Protein AF-A0A1E5JUR4-F1 (afdb_monomer_lite)

Radius of gyration: 18.86 Å; chains: 1; bounding box: 33×33×44 Å

Sequence (72 aa):
MLVELKQSAFKALASLGKTLGAWKDEVARMWRFSKSNGITEGFHRKMKLIQRRAYGFRNFENYRVRVKVLCG

pLDDT: mean 93.18, std 3.95, range [75.62, 97.31]

Organism: NCBI:txid45071

Structure (mmCIF, N/CA/C/O backbone):
data_AF-A0A1E5JUR4-F1
#
_entry.id   AF-A0A1E5JUR4-F1
#
loop_
_atom_site.group_PDB
_atom_site.id
_atom_site.type_symbol
_atom_site.label_atom_id
_atom_site.label_alt_id
_atom_site.label_comp_id
_atom_site.label_asym_id
_atom_site.label_entity_id
_atom_site.label_seq_id
_atom_site.pdbx_PDB_ins_code
_atom_site.Cartn_x
_atom_site.Cartn_y
_atom_site.Cartn_z
_atom_site.occupancy
_atom_site.B_iso_or_equiv
_atom_site.auth_seq_id
_atom_site.auth_comp_id
_atom_site.auth_asym_id
_atom_site.auth_atom_id
_atom_site.pdbx_PDB_model_num
ATOM 1 N N . MET A 1 1 ? -12.633 -5.732 22.218 1.00 82.81 1 MET A N 1
ATOM 2 C CA . MET A 1 1 ? -11.626 -5.346 21.196 1.00 82.81 1 MET A CA 1
ATOM 3 C C . MET A 1 1 ? -12.168 -4.568 19.982 1.00 82.81 1 MET A C 1
ATOM 5 O O . MET A 1 1 ? -11.917 -3.375 19.908 1.00 82.81 1 MET A O 1
ATOM 9 N N . LEU A 1 2 ? -12.890 -5.151 19.002 1.00 89.56 2 LEU A N 1
ATOM 10 C CA . LEU A 1 2 ? -13.333 -4.375 17.811 1.00 89.56 2 LEU A CA 1
ATOM 11 C C . LEU A 1 2 ? -14.328 -3.253 18.144 1.00 89.56 2 LEU A C 1
ATOM 13 O O . LEU A 1 2 ? -14.284 -2.184 17.537 1.00 89.56 2 LEU A O 1
ATOM 17 N N . VAL A 1 3 ? -15.225 -3.502 19.100 1.00 91.44 3 VAL A N 1
ATOM 18 C CA . VAL A 1 3 ? -16.186 -2.506 19.594 1.00 91.44 3 VAL A CA 1
ATOM 19 C C . VAL A 1 3 ? -15.452 -1.358 20.293 1.00 91.44 3 VAL A C 1
ATOM 21 O O . VAL A 1 3 ? -15.686 -0.203 19.955 1.00 91.44 3 VAL A O 1
ATOM 24 N N . GLU A 1 4 ? -14.488 -1.676 21.160 1.00 94.25 4 GLU A N 1
ATOM 25 C CA . GLU A 1 4 ? -13.634 -0.687 21.838 1.00 94.25 4 GLU A CA 1
ATOM 26 C C . GLU A 1 4 ? -12.832 0.163 20.845 1.00 94.25 4 GLU A C 1
ATOM 28 O O . GLU A 1 4 ? -12.765 1.379 20.992 1.00 94.25 4 GLU A O 1
ATOM 33 N N . LEU A 1 5 ? -12.272 -0.448 19.791 1.00 93.12 5 LEU A N 1
ATOM 34 C CA . LEU A 1 5 ? -11.565 0.290 18.742 1.00 93.12 5 LEU A CA 1
ATOM 35 C C . LEU A 1 5 ? -12.495 1.286 18.047 1.00 93.12 5 LEU A C 1
ATOM 37 O O . LEU A 1 5 ? -12.140 2.450 17.907 1.00 93.12 5 LEU A O 1
ATOM 41 N N . LYS A 1 6 ? -13.703 0.856 17.660 1.00 92.31 6 LYS A N 1
ATOM 42 C CA . LYS A 1 6 ? -14.695 1.713 16.987 1.00 92.31 6 LYS A CA 1
ATOM 43 C C . LYS A 1 6 ? -15.201 2.857 17.868 1.00 92.31 6 LYS A C 1
ATOM 45 O O . LYS A 1 6 ? -15.536 3.908 17.331 1.00 92.31 6 LYS A O 1
ATOM 50 N N . GLN A 1 7 ? -15.268 2.641 19.179 1.00 93.94 7 GLN A N 1
ATOM 51 C CA . GLN A 1 7 ? -15.716 3.624 20.170 1.00 93.94 7 GLN A CA 1
ATOM 52 C C . GLN A 1 7 ? -14.572 4.486 20.722 1.00 93.94 7 GLN A C 1
ATOM 54 O O . GLN A 1 7 ? -14.808 5.358 21.555 1.00 93.94 7 GLN A O 1
ATOM 59 N N . SER A 1 8 ? -13.336 4.268 20.267 1.00 94.94 8 SER A N 1
ATOM 60 C CA . SER A 1 8 ? -12.185 5.031 20.731 1.00 94.94 8 SER A CA 1
ATOM 61 C C . SER A 1 8 ? -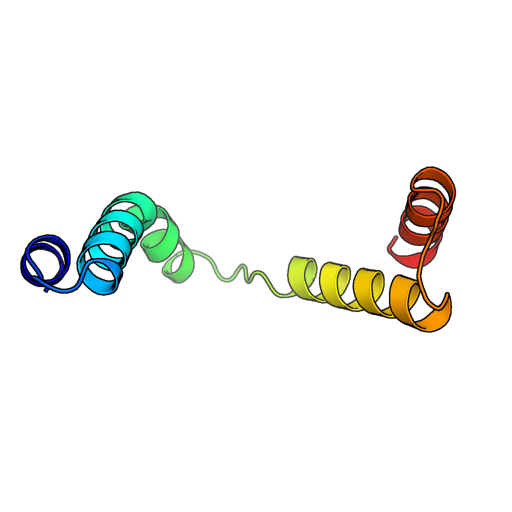12.336 6.524 20.428 1.00 94.94 8 SER A C 1
ATOM 63 O O . SER A 1 8 ? -12.682 6.915 19.312 1.00 94.94 8 SER A O 1
ATOM 65 N N . ALA A 1 9 ? -11.985 7.368 21.403 1.00 94.31 9 ALA A N 1
ATOM 66 C CA . ALA A 1 9 ? -11.904 8.818 21.224 1.00 94.31 9 ALA A CA 1
ATOM 67 C C . ALA A 1 9 ? -10.847 9.226 20.176 1.00 94.31 9 ALA A C 1
ATOM 69 O O . ALA A 1 9 ? -10.929 10.297 19.571 1.00 94.31 9 ALA A O 1
ATOM 70 N N . PHE A 1 10 ? -9.862 8.360 19.915 1.00 96.06 10 PHE A N 1
ATOM 71 C CA . PHE A 1 10 ? -8.868 8.581 18.876 1.00 96.06 10 PHE A CA 1
ATOM 72 C C . PHE A 1 10 ? -9.438 8.207 17.508 1.00 96.06 10 PHE A C 1
ATOM 74 O O . PHE A 1 10 ? -9.640 7.032 17.196 1.00 96.06 10 PHE A O 1
ATOM 81 N N . LYS A 1 11 ? -9.610 9.207 16.636 1.00 95.12 11 LYS A N 1
ATOM 82 C CA . LYS A 1 11 ? -10.136 9.018 15.270 1.00 95.12 11 LYS A CA 1
ATOM 83 C C . LYS A 1 11 ? -9.390 7.939 14.476 1.00 95.12 11 LYS A C 1
ATOM 85 O O . LYS A 1 11 ? -10.019 7.181 13.740 1.00 95.12 11 LYS A O 1
ATOM 90 N N . ALA A 1 12 ? -8.068 7.846 14.640 1.00 96.19 12 ALA A N 1
ATOM 91 C CA . ALA A 1 12 ? -7.251 6.824 13.985 1.00 96.19 12 ALA A CA 1
ATOM 92 C C . ALA A 1 12 ? -7.642 5.399 14.417 1.00 96.19 12 ALA A C 1
ATOM 94 O O . ALA A 1 12 ? -7.777 4.516 13.572 1.00 96.19 12 ALA A O 1
ATOM 95 N N . LEU A 1 13 ? -7.899 5.188 15.712 1.00 96.19 13 LEU A N 1
ATOM 96 C CA . LEU A 1 13 ? -8.308 3.890 16.254 1.00 96.19 13 LEU A CA 1
ATOM 97 C C . LEU A 1 13 ? -9.749 3.541 15.868 1.00 96.19 13 LEU A C 1
ATOM 99 O O . LEU A 1 13 ? -10.017 2.405 15.476 1.00 96.19 13 LEU A O 1
ATOM 103 N N . ALA A 1 14 ? -10.649 4.528 15.862 1.00 96.25 14 ALA A N 1
ATOM 104 C CA . ALA A 1 14 ? -12.008 4.349 15.355 1.00 96.25 14 ALA A CA 1
ATOM 105 C C . ALA A 1 14 ? -12.022 3.949 13.870 1.00 96.25 14 ALA A C 1
ATOM 107 O O . ALA A 1 14 ? -12.767 3.048 13.473 1.00 96.25 14 ALA A O 1
ATOM 108 N N . SER A 1 15 ? -11.171 4.577 13.050 1.00 96.06 15 SER A N 1
ATOM 109 C CA . SER A 1 15 ? -10.979 4.217 11.640 1.00 96.06 15 SER A CA 1
ATOM 110 C C . SER A 1 15 ? -10.439 2.793 11.490 1.00 96.06 15 SER A C 1
ATOM 112 O O . SER A 1 15 ? -11.013 1.990 10.756 1.00 96.06 15 SER A O 1
ATOM 114 N N . LEU A 1 16 ? -9.410 2.431 12.264 1.00 95.56 16 LEU A N 1
ATOM 115 C CA . LEU A 1 16 ? -8.856 1.077 12.282 1.00 95.56 16 LEU A CA 1
ATOM 116 C C . LEU A 1 16 ? -9.921 0.026 12.628 1.00 95.56 16 LEU A C 1
ATOM 118 O O . LEU A 1 16 ? -10.041 -0.977 11.928 1.00 95.56 16 LEU A O 1
ATOM 122 N N . GLY A 1 17 ? -10.732 0.263 13.663 1.00 96.38 17 GLY A N 1
ATOM 123 C CA . GLY A 1 17 ? -11.807 -0.647 14.063 1.00 96.38 17 GLY A CA 1
ATOM 124 C C . GLY A 1 17 ? -12.878 -0.832 12.982 1.00 96.38 17 GLY A C 1
ATOM 125 O O . GLY A 1 17 ? -13.414 -1.933 12.821 1.00 96.38 17 GLY A O 1
ATOM 126 N N . LYS A 1 18 ? -13.183 0.219 12.208 1.00 95.56 18 LYS A N 1
ATOM 127 C CA . LYS A 1 18 ? -14.070 0.130 11.035 1.00 95.56 18 LYS A CA 1
ATOM 128 C C . LYS A 1 18 ? -13.442 -0.719 9.933 1.00 95.56 18 LYS A C 1
ATOM 130 O O . LYS A 1 18 ? -14.102 -1.640 9.458 1.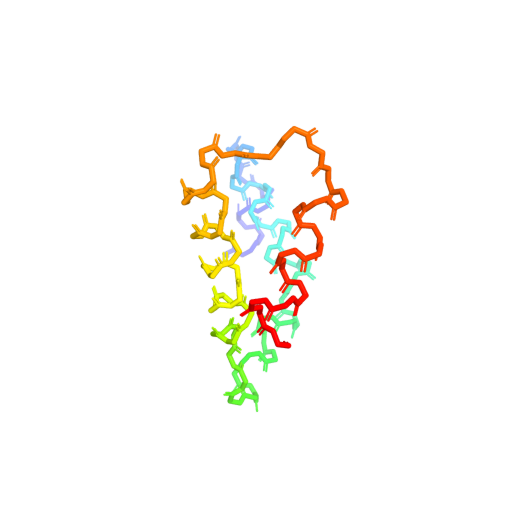00 95.56 18 LYS A O 1
ATOM 135 N N . THR A 1 19 ? -12.179 -0.471 9.593 1.00 96.25 19 THR A N 1
ATOM 136 C CA . THR A 1 19 ? -11.448 -1.229 8.569 1.00 96.25 19 THR A CA 1
ATOM 137 C C . THR A 1 19 ? -11.343 -2.707 8.935 1.00 96.25 19 THR A C 1
ATOM 139 O O . THR A 1 19 ? -11.751 -3.554 8.153 1.00 96.25 19 THR A O 1
ATOM 142 N N . LEU A 1 20 ? -10.897 -3.044 10.147 1.00 95.56 20 LEU A N 1
ATOM 143 C CA . LEU A 1 20 ? -10.808 -4.441 10.586 1.00 95.56 20 LEU A CA 1
ATOM 144 C C . LEU A 1 20 ? -12.174 -5.135 10.592 1.00 95.56 20 LEU A C 1
ATOM 146 O O . LEU A 1 20 ? -12.270 -6.303 10.239 1.00 95.56 20 LEU A O 1
ATOM 150 N N . GLY A 1 21 ? -13.238 -4.415 10.959 1.00 95.06 21 GLY A N 1
ATOM 151 C CA . GLY A 1 21 ? -14.598 -4.942 10.887 1.00 95.06 21 GLY A CA 1
ATOM 152 C C . GLY A 1 21 ? -15.068 -5.219 9.456 1.00 95.06 21 GLY A C 1
ATOM 153 O O . GLY A 1 21 ? -15.739 -6.223 9.240 1.00 95.06 21 GLY A O 1
ATOM 154 N N . ALA A 1 22 ? -14.718 -4.349 8.505 1.00 96.25 22 ALA A N 1
ATOM 155 C CA . ALA A 1 22 ? -15.077 -4.494 7.095 1.00 96.25 22 ALA A CA 1
ATOM 156 C C . ALA A 1 22 ? -14.286 -5.605 6.386 1.00 96.25 22 ALA A C 1
ATOM 158 O O . ALA A 1 22 ? -14.821 -6.225 5.479 1.00 96.25 22 ALA A O 1
ATOM 159 N N . TRP A 1 23 ? -13.048 -5.864 6.818 1.00 95.69 23 TRP A N 1
ATOM 160 C CA . TRP A 1 23 ? -12.125 -6.810 6.177 1.00 95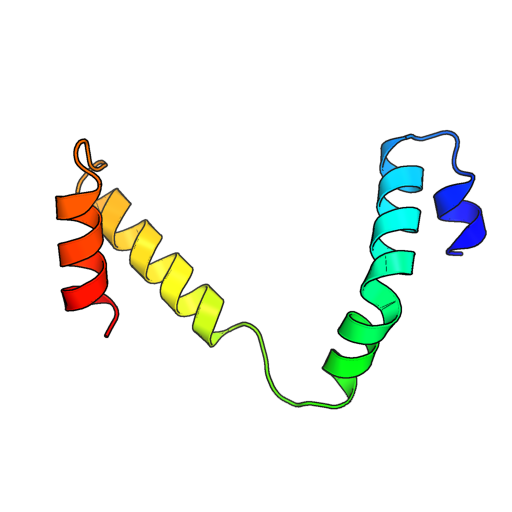.69 23 TRP A CA 1
ATOM 161 C C . TRP A 1 23 ? -11.946 -8.130 6.942 1.00 95.69 23 TRP A C 1
ATOM 163 O O . TRP A 1 23 ? -11.053 -8.922 6.638 1.00 95.69 23 TRP A O 1
ATOM 173 N N . LYS A 1 24 ? -12.748 -8.373 7.986 1.00 94.00 24 LYS A N 1
ATOM 174 C CA . LYS A 1 24 ? -12.574 -9.526 8.885 1.00 94.00 24 LYS A CA 1
ATOM 175 C C . LYS A 1 24 ? -12.614 -10.867 8.140 1.00 94.00 24 LYS A C 1
ATOM 177 O O . LYS A 1 24 ? -11.874 -11.778 8.500 1.00 94.00 24 LYS A O 1
ATOM 182 N N . ASP A 1 25 ? -13.447 -10.979 7.106 1.00 93.00 25 ASP A N 1
ATOM 183 C CA . ASP A 1 25 ? -13.681 -12.230 6.386 1.00 93.00 25 ASP A CA 1
ATOM 184 C C . ASP A 1 25 ? -12.551 -12.501 5.377 1.00 93.00 25 ASP A C 1
ATOM 186 O O . ASP A 1 25 ? -12.132 -13.640 5.176 1.00 93.00 25 ASP A O 1
ATOM 190 N N . GLU A 1 26 ? -11.993 -11.460 4.761 1.00 91.12 26 GLU A N 1
ATOM 191 C CA . GLU A 1 26 ? -10.780 -11.507 3.938 1.00 91.12 26 GLU A CA 1
ATOM 192 C C . GLU A 1 26 ? -9.564 -11.899 4.775 1.00 91.12 26 GLU A C 1
ATOM 194 O O . GLU A 1 26 ? -8.816 -12.797 4.390 1.00 91.12 26 GLU A O 1
ATOM 199 N N . VAL A 1 27 ? -9.397 -11.266 5.939 1.00 90.00 27 VAL A N 1
ATOM 200 C CA . VAL A 1 27 ? -8.314 -11.586 6.874 1.00 90.00 27 VAL A CA 1
ATOM 201 C C . VAL A 1 27 ? -8.461 -13.035 7.347 1.00 90.00 27 VAL A C 1
ATOM 203 O O . VAL A 1 27 ? -7.500 -13.795 7.276 1.00 90.00 27 VAL A O 1
ATOM 206 N N . ALA A 1 28 ? -9.679 -13.472 7.694 1.00 91.44 28 ALA A N 1
ATOM 207 C CA . ALA A 1 28 ? -9.972 -14.865 8.039 1.00 91.44 28 ALA A CA 1
ATOM 208 C C . ALA A 1 28 ? -9.583 -15.856 6.921 1.00 91.44 28 ALA A C 1
ATOM 210 O O . ALA A 1 28 ? -9.030 -16.927 7.185 1.00 91.44 28 ALA A O 1
ATOM 211 N N . ARG A 1 29 ? -9.839 -15.498 5.655 1.00 89.88 29 ARG A N 1
ATOM 212 C CA . ARG A 1 29 ? -9.479 -16.316 4.486 1.00 89.88 29 ARG A CA 1
ATOM 213 C C . ARG A 1 29 ? -7.969 -16.493 4.317 1.00 89.88 29 ARG A C 1
ATOM 215 O O . ARG A 1 29 ? -7.570 -17.532 3.797 1.00 89.88 29 ARG A O 1
ATOM 222 N N . MET A 1 30 ? -7.134 -15.568 4.795 1.00 87.81 30 MET A N 1
ATOM 223 C CA . MET A 1 30 ? -5.674 -15.728 4.733 1.00 87.81 30 MET A CA 1
ATOM 224 C C . MET A 1 30 ? -5.172 -16.947 5.517 1.00 87.81 30 MET A C 1
ATOM 226 O O . MET A 1 30 ? -4.194 -17.556 5.108 1.00 87.81 30 MET A O 1
ATOM 230 N N . TRP A 1 31 ? -5.847 -17.355 6.598 1.00 86.31 31 TRP A N 1
ATOM 231 C CA . TRP A 1 31 ? -5.483 -18.584 7.322 1.00 86.31 31 TRP A CA 1
ATOM 232 C C . TRP A 1 31 ? -5.991 -19.862 6.649 1.00 86.31 31 TRP A C 1
ATOM 234 O O . TRP A 1 31 ? -5.511 -20.948 6.958 1.00 86.31 31 TRP A O 1
ATOM 244 N N . ARG A 1 32 ? -6.954 -19.753 5.726 1.00 89.06 32 ARG A N 1
ATOM 245 C CA . ARG A 1 32 ? -7.491 -20.901 4.977 1.00 89.06 32 ARG A CA 1
ATOM 246 C C . ARG A 1 32 ? -6.659 -21.250 3.747 1.00 89.06 32 ARG A C 1
ATOM 248 O O . ARG A 1 32 ? -6.666 -22.401 3.324 1.00 89.06 32 ARG A O 1
ATOM 255 N N . PHE A 1 33 ? -5.969 -20.275 3.159 1.00 85.94 33 PHE A N 1
ATOM 256 C CA . PHE A 1 33 ? -5.203 -20.458 1.928 1.00 85.94 33 PHE A CA 1
ATOM 257 C C . PHE A 1 33 ? -3.729 -20.127 2.148 1.00 85.94 33 PHE A C 1
ATOM 259 O O . PHE A 1 33 ? -3.396 -19.086 2.692 1.00 85.94 33 PHE A O 1
ATOM 266 N N . SER A 1 34 ? -2.823 -20.941 1.608 1.00 85.00 34 SER A N 1
ATOM 267 C CA . SER A 1 34 ? -1.372 -20.681 1.630 1.00 85.00 34 SER A CA 1
ATOM 268 C C . SER A 1 34 ? -0.913 -19.611 0.624 1.00 85.00 34 SER A C 1
ATOM 270 O O . SER A 1 34 ? 0.278 -19.480 0.338 1.00 85.00 34 SER A O 1
ATOM 272 N N . LYS A 1 35 ? -1.848 -18.852 0.041 1.00 83.88 35 LYS A N 1
ATOM 273 C CA . LYS A 1 35 ? -1.543 -17.797 -0.92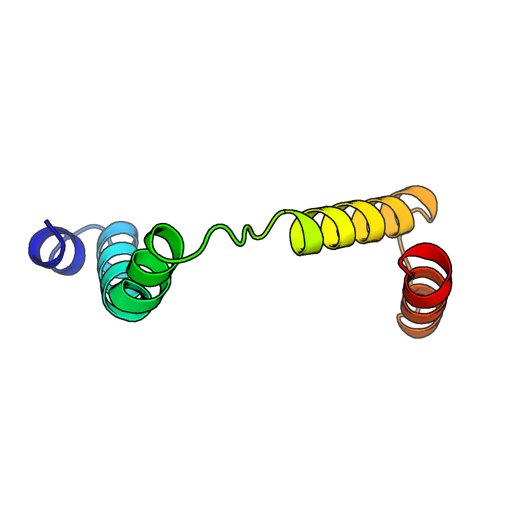8 1.00 83.88 35 LYS A CA 1
ATOM 274 C C . LYS A 1 35 ? -1.127 -16.533 -0.183 1.00 83.88 35 LYS A C 1
ATOM 276 O O . LYS A 1 35 ? -1.876 -16.018 0.640 1.00 83.88 35 LYS A O 1
ATOM 281 N N . SER A 1 36 ? 0.052 -16.016 -0.508 1.00 86.06 36 SER A N 1
ATOM 282 C CA . SER A 1 36 ? 0.560 -14.755 0.031 1.00 86.06 36 SER A CA 1
ATOM 283 C C . SER A 1 36 ? 0.542 -13.655 -1.031 1.00 86.06 36 SER A C 1
ATOM 285 O O . SER A 1 36 ? 0.555 -13.921 -2.234 1.00 86.06 36 SER A O 1
ATOM 287 N N . ASN A 1 37 ? 0.583 -12.399 -0.585 1.00 89.69 37 ASN A N 1
ATOM 288 C CA . ASN 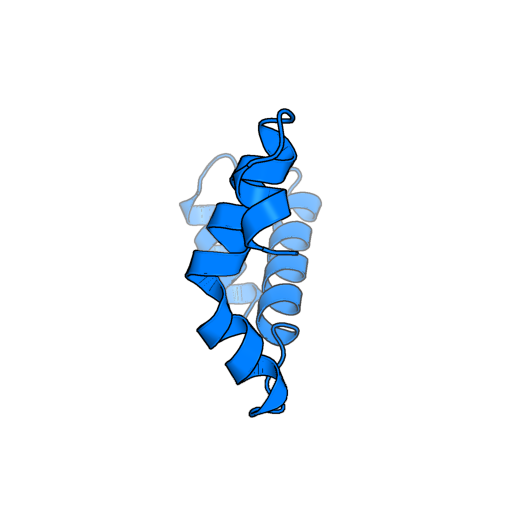A 1 37 ? 0.727 -11.233 -1.460 1.00 89.69 37 ASN A CA 1
ATOM 289 C C . ASN A 1 37 ? 2.161 -11.066 -2.019 1.00 89.69 37 ASN A C 1
ATOM 291 O O . ASN A 1 37 ? 2.468 -10.066 -2.666 1.00 89.69 37 ASN A O 1
ATOM 295 N N . GLY A 1 38 ? 3.053 -12.038 -1.785 1.00 92.12 38 GLY A N 1
ATOM 296 C CA . GLY A 1 38 ? 4.477 -11.927 -2.105 1.00 92.12 38 GLY A CA 1
ATOM 297 C C . GLY A 1 38 ? 4.766 -11.742 -3.597 1.00 92.12 38 GLY A C 1
ATOM 298 O O . GLY A 1 38 ? 5.666 -10.988 -3.956 1.00 92.12 38 GLY A O 1
ATOM 299 N N . ILE A 1 39 ? 3.975 -12.366 -4.477 1.00 92.38 39 ILE A N 1
ATOM 300 C CA . ILE A 1 39 ? 4.115 -12.192 -5.933 1.00 92.38 39 ILE A CA 1
ATOM 301 C C . ILE A 1 39 ? 3.792 -10.742 -6.324 1.00 92.38 39 ILE A C 1
ATOM 303 O O . ILE A 1 39 ? 4.598 -10.076 -6.975 1.00 92.38 39 ILE A O 1
ATOM 307 N N . THR A 1 40 ? 2.648 -10.224 -5.869 1.00 94.25 40 THR A N 1
ATOM 308 C CA . THR A 1 40 ? 2.213 -8.840 -6.109 1.00 94.25 40 THR A CA 1
ATOM 309 C C . THR A 1 40 ? 3.229 -7.832 -5.575 1.00 94.25 40 THR A C 1
ATOM 311 O O . THR A 1 40 ? 3.598 -6.882 -6.264 1.00 94.25 40 THR A O 1
ATOM 314 N N . GLU A 1 41 ? 3.738 -8.050 -4.363 1.00 95.62 41 GLU A N 1
ATOM 315 C CA . GLU A 1 41 ? 4.770 -7.204 -3.756 1.00 95.62 41 GLU A CA 1
ATOM 316 C C . GLU A 1 41 ? 6.096 -7.267 -4.517 1.00 95.62 41 GLU A C 1
ATOM 318 O O . GLU A 1 41 ? 6.754 -6.238 -4.699 1.00 95.62 41 GLU A O 1
ATOM 323 N N . GLY A 1 42 ? 6.458 -8.444 -5.032 1.00 95.62 42 GLY A N 1
ATOM 324 C CA . GLY A 1 42 ? 7.583 -8.633 -5.941 1.00 95.62 42 GLY A CA 1
ATOM 325 C C . GLY A 1 42 ? 7.451 -7.773 -7.198 1.00 95.62 42 GLY A C 1
ATOM 326 O O . GLY A 1 42 ? 8.380 -7.030 -7.542 1.00 95.62 42 GLY A O 1
ATOM 327 N N . PHE A 1 43 ? 6.277 -7.783 -7.836 1.00 96.31 43 PHE A N 1
ATOM 328 C CA . PHE A 1 43 ? 5.990 -6.915 -8.979 1.00 96.31 43 PHE A CA 1
ATOM 329 C C . PHE A 1 43 ? 6.034 -5.434 -8.606 1.00 96.31 43 PHE A C 1
ATOM 331 O O . PHE A 1 43 ? 6.711 -4.660 -9.284 1.00 96.31 43 PHE A O 1
ATOM 338 N N . HIS A 1 44 ? 5.411 -5.027 -7.498 1.00 96.00 44 HIS A N 1
ATOM 339 C CA . HIS A 1 44 ? 5.462 -3.641 -7.029 1.00 96.00 44 HIS A CA 1
ATOM 340 C C . HIS A 1 44 ? 6.898 -3.171 -6.757 1.00 96.00 44 HIS A C 1
ATOM 342 O O . HIS A 1 44 ? 7.269 -2.048 -7.112 1.00 96.00 44 HIS A O 1
ATOM 348 N N . ARG A 1 45 ? 7.748 -4.023 -6.173 1.00 97.31 45 ARG A N 1
ATOM 349 C CA . ARG A 1 45 ? 9.171 -3.726 -5.968 1.00 97.31 45 ARG A CA 1
ATOM 350 C C . ARG A 1 45 ? 9.897 -3.544 -7.299 1.00 97.31 45 ARG A C 1
ATOM 352 O O . ARG A 1 45 ? 10.674 -2.594 -7.432 1.00 97.31 45 ARG A O 1
ATOM 359 N N . LYS A 1 46 ? 9.648 -4.420 -8.277 1.00 96.88 46 LYS A N 1
ATOM 360 C CA . LYS A 1 46 ? 10.246 -4.336 -9.618 1.00 96.88 46 LYS A CA 1
ATOM 361 C C . LYS A 1 46 ? 9.814 -3.059 -10.338 1.00 96.88 46 LYS A C 1
ATOM 363 O O . LYS A 1 46 ? 10.669 -2.321 -10.816 1.00 96.88 46 LYS A O 1
ATOM 368 N N . MET A 1 47 ? 8.526 -2.723 -10.301 1.00 96.19 47 MET A N 1
ATOM 369 C CA . MET A 1 47 ? 7.981 -1.469 -10.834 1.00 96.19 47 MET A CA 1
ATOM 370 C C . MET A 1 47 ? 8.653 -0.236 -10.212 1.00 96.19 47 MET A C 1
ATOM 372 O O . MET A 1 47 ? 9.135 0.638 -10.934 1.00 96.19 47 MET A O 1
ATOM 376 N N . LYS A 1 48 ? 8.787 -0.190 -8.879 1.00 96.31 48 LYS A N 1
ATOM 377 C CA . LYS A 1 48 ? 9.512 0.891 -8.184 1.00 96.31 48 LYS A CA 1
ATOM 378 C C . LYS A 1 48 ? 10.984 0.966 -8.600 1.00 96.31 48 LYS A C 1
ATOM 380 O O . LYS A 1 48 ? 11.531 2.058 -8.724 1.00 96.31 48 LYS A O 1
ATOM 385 N N . LEU A 1 49 ? 11.645 -0.171 -8.831 1.00 97.19 49 LEU A N 1
ATOM 386 C CA . LEU A 1 49 ? 13.028 -0.192 -9.319 1.00 97.19 49 LEU A CA 1
ATOM 387 C C . LEU A 1 49 ? 13.145 0.384 -10.738 1.00 97.19 49 LEU A C 1
ATOM 389 O O . LEU A 1 49 ? 14.083 1.132 -10.997 1.00 97.19 49 LEU A O 1
ATOM 393 N N . ILE A 1 50 ? 12.191 0.087 -11.624 1.00 95.81 50 ILE A N 1
ATOM 394 C CA . ILE A 1 50 ? 12.135 0.647 -12.985 1.00 95.81 50 ILE A CA 1
ATOM 395 C C . ILE A 1 50 ? 12.018 2.174 -12.927 1.00 95.81 50 ILE A C 1
ATOM 397 O O . ILE A 1 50 ? 12.757 2.867 -13.624 1.00 95.81 50 ILE A O 1
ATOM 401 N N . GLN A 1 51 ? 11.145 2.699 -12.060 1.00 95.69 51 GLN A N 1
ATOM 402 C CA . GLN A 1 51 ? 11.008 4.145 -11.844 1.00 95.69 51 GLN A CA 1
ATOM 403 C C . GLN A 1 51 ? 12.294 4.772 -11.299 1.00 95.69 51 GLN A C 1
ATOM 405 O O . GLN A 1 51 ? 12.741 5.785 -11.830 1.00 95.69 51 GLN A O 1
ATOM 410 N N . ARG A 1 52 ? 12.929 4.151 -10.294 1.00 96.44 52 ARG A N 1
ATOM 411 C CA . ARG A 1 52 ? 14.186 4.654 -9.713 1.00 96.44 52 ARG A CA 1
ATOM 412 C C . ARG A 1 52 ? 15.336 4.676 -10.717 1.00 96.44 52 ARG A C 1
ATOM 414 O O . ARG A 1 52 ? 16.037 5.673 -10.794 1.00 96.44 52 ARG A O 1
ATOM 421 N N . ARG A 1 53 ? 15.503 3.617 -11.515 1.00 94.56 53 ARG A N 1
ATOM 422 C CA . ARG A 1 53 ? 16.541 3.550 -12.562 1.00 94.56 53 ARG A CA 1
ATOM 423 C C . ARG A 1 53 ? 16.343 4.588 -13.667 1.00 94.56 53 ARG A C 1
ATOM 425 O O . ARG A 1 53 ? 17.312 4.995 -14.289 1.00 94.56 53 ARG A O 1
ATOM 432 N N . ALA A 1 54 ? 15.100 4.985 -13.929 1.00 94.31 54 ALA A N 1
ATOM 433 C CA . ALA A 1 54 ? 14.776 6.016 -14.910 1.00 94.31 54 ALA A CA 1
ATOM 434 C C . ALA A 1 54 ? 14.842 7.445 -14.341 1.00 94.31 54 ALA A C 1
ATOM 436 O O . ALA A 1 54 ? 14.653 8.385 -15.104 1.00 94.31 54 ALA A O 1
ATOM 437 N N . TYR A 1 55 ? 15.076 7.606 -13.030 1.00 93.69 55 TYR A N 1
ATOM 438 C CA . TYR A 1 55 ? 14.916 8.875 -12.309 1.00 93.69 55 TYR A CA 1
ATOM 439 C C . TYR A 1 55 ? 13.520 9.500 -12.506 1.00 93.69 55 TYR A C 1
ATOM 441 O O . TYR A 1 55 ? 13.358 10.715 -12.588 1.00 93.69 55 TYR A O 1
ATOM 449 N N . GLY A 1 56 ? 12.495 8.641 -12.555 1.00 91.50 56 GLY A N 1
ATOM 450 C CA . GLY A 1 56 ? 11.104 9.016 -12.798 1.00 91.50 56 GLY A CA 1
ATOM 451 C C . GLY A 1 56 ? 10.685 8.939 -14.270 1.00 91.50 56 GLY A C 1
ATOM 452 O O . GLY A 1 56 ? 11.498 8.852 -15.185 1.00 91.50 56 GLY A O 1
ATOM 453 N N . PHE A 1 57 ? 9.371 8.951 -14.502 1.00 92.06 57 PHE A N 1
ATOM 454 C CA . PHE A 1 57 ? 8.784 9.005 -15.840 1.00 92.06 57 PHE A CA 1
ATOM 455 C C . PHE A 1 57 ? 7.878 10.222 -15.943 1.00 92.06 57 PHE A C 1
ATOM 457 O O . PHE A 1 57 ? 6.993 10.403 -15.114 1.00 92.06 57 PHE A O 1
ATOM 464 N N . ARG A 1 58 ? 8.074 11.029 -16.987 1.00 91.19 58 ARG A N 1
ATOM 465 C CA . ARG A 1 58 ? 7.167 12.140 -17.317 1.00 91.19 58 ARG A CA 1
ATOM 466 C C . ARG A 1 58 ? 5.934 11.670 -18.091 1.00 91.19 58 ARG A C 1
ATOM 468 O O . ARG A 1 58 ? 4.878 12.273 -17.981 1.00 91.19 58 ARG A O 1
ATOM 475 N N . ASN A 1 59 ? 6.076 10.592 -18.865 1.00 93.81 59 ASN A N 1
ATOM 476 C CA . ASN A 1 59 ? 5.012 10.014 -19.682 1.00 93.81 59 ASN A CA 1
ATOM 477 C C . ASN A 1 59 ? 4.646 8.615 -19.158 1.00 93.81 59 ASN A C 1
ATOM 479 O O . ASN A 1 59 ? 5.503 7.727 -19.088 1.00 93.81 59 ASN A O 1
ATOM 483 N N . PHE A 1 60 ? 3.371 8.429 -18.812 1.00 94.12 60 PHE A N 1
ATOM 484 C CA . PHE A 1 60 ? 2.846 7.165 -18.301 1.00 94.12 60 PHE A CA 1
ATOM 485 C C . PHE A 1 60 ? 2.919 6.026 -19.325 1.00 94.12 60 PHE A C 1
ATOM 487 O O . PHE A 1 60 ? 3.194 4.892 -18.944 1.00 94.12 60 PHE A O 1
ATOM 494 N N . GLU A 1 61 ? 2.758 6.305 -20.618 1.00 96.19 61 GLU A N 1
ATOM 495 C CA . GLU A 1 61 ? 2.846 5.283 -21.665 1.00 96.19 61 GLU A CA 1
ATOM 496 C C . GLU A 1 61 ? 4.244 4.668 -21.737 1.00 96.19 61 GLU A C 1
ATOM 498 O O . GLU A 1 61 ? 4.390 3.446 -21.781 1.00 96.19 61 GLU A O 1
ATOM 503 N N . ASN A 1 62 ? 5.287 5.489 -21.608 1.00 94.06 62 ASN A N 1
ATOM 504 C CA . ASN A 1 62 ? 6.669 5.006 -21.566 1.00 94.06 62 ASN A CA 1
ATOM 505 C C . ASN A 1 62 ? 6.939 4.149 -20.319 1.00 94.06 62 ASN A C 1
ATOM 507 O O . ASN A 1 62 ? 7.638 3.135 -20.396 1.00 94.06 62 ASN A O 1
ATOM 511 N N . TYR A 1 63 ? 6.365 4.528 -19.172 1.00 95.62 63 TYR A N 1
ATOM 512 C CA . TYR A 1 63 ? 6.403 3.701 -17.966 1.00 95.62 63 TYR A CA 1
ATOM 513 C C . TYR A 1 63 ? 5.689 2.364 -18.192 1.00 95.62 63 TYR A C 1
ATOM 515 O O . TYR A 1 63 ? 6.256 1.309 -17.907 1.00 95.62 63 TYR A O 1
ATOM 523 N N . ARG A 1 64 ? 4.480 2.397 -18.759 1.00 95.44 64 ARG A N 1
ATOM 524 C CA . ARG A 1 64 ? 3.652 1.220 -19.029 1.00 95.44 64 ARG A CA 1
ATOM 525 C C . ARG A 1 64 ? 4.359 0.228 -19.949 1.00 95.44 64 ARG A C 1
ATOM 527 O O . ARG A 1 64 ? 4.370 -0.962 -19.645 1.00 95.44 64 ARG A O 1
ATOM 534 N N . VAL A 1 65 ? 4.987 0.704 -21.026 1.00 95.81 65 VAL A N 1
ATOM 535 C CA . VAL A 1 65 ? 5.782 -0.135 -21.940 1.00 95.81 65 VAL A CA 1
ATOM 536 C C . VAL A 1 65 ? 6.929 -0.811 -21.191 1.00 95.81 65 VAL A C 1
ATOM 538 O O . VAL A 1 65 ? 7.088 -2.027 -21.284 1.00 95.81 65 VAL A O 1
ATOM 541 N N . ARG A 1 66 ? 7.687 -0.066 -20.377 1.00 95.00 66 ARG A N 1
ATOM 542 C CA . ARG A 1 66 ? 8.788 -0.649 -19.595 1.00 95.00 66 ARG A CA 1
ATOM 543 C C . ARG A 1 66 ? 8.311 -1.652 -18.555 1.00 95.00 66 ARG A C 1
ATOM 545 O O . ARG A 1 66 ? 8.972 -2.664 -18.371 1.00 95.00 66 ARG A O 1
ATOM 552 N N . VAL A 1 67 ? 7.187 -1.403 -17.888 1.00 95.81 67 VAL A N 1
ATOM 553 C CA . VAL A 1 67 ? 6.605 -2.369 -16.949 1.00 95.81 67 VAL A CA 1
ATOM 554 C C . VAL A 1 67 ? 6.180 -3.640 -17.671 1.00 95.81 67 VAL A C 1
ATOM 556 O O . VAL A 1 67 ? 6.517 -4.710 -17.190 1.00 95.81 67 VAL A O 1
ATOM 559 N N . LYS A 1 68 ? 5.521 -3.556 -18.833 1.00 95.19 68 LYS A N 1
ATOM 560 C CA . LYS A 1 68 ? 5.144 -4.749 -19.612 1.00 95.19 68 LYS A CA 1
ATOM 561 C C . LYS A 1 68 ? 6.362 -5.585 -20.007 1.00 95.19 68 LYS A C 1
ATOM 563 O O . LYS A 1 68 ? 6.381 -6.783 -19.772 1.00 95.19 68 LYS A O 1
ATOM 568 N N . VAL A 1 69 ? 7.396 -4.942 -20.550 1.00 95.12 69 VAL A N 1
ATOM 569 C CA . VAL A 1 69 ? 8.610 -5.638 -21.010 1.00 95.12 69 VAL A CA 1
ATOM 570 C C . VAL A 1 69 ? 9.408 -6.217 -19.843 1.00 95.12 69 VAL A C 1
ATOM 572 O O . VAL A 1 69 ? 9.957 -7.309 -19.943 1.00 95.12 69 VAL A O 1
ATOM 575 N N . LEU A 1 70 ? 9.510 -5.482 -18.735 1.00 93.75 70 LEU A N 1
ATOM 576 C CA . LEU A 1 70 ? 10.389 -5.866 -17.638 1.00 93.75 70 LEU A CA 1
ATOM 577 C C . LEU A 1 70 ? 9.687 -6.713 -16.588 1.00 93.75 70 LEU A C 1
ATOM 579 O O . LEU A 1 70 ? 10.372 -7.496 -15.947 1.00 93.75 70 LEU A O 1
ATOM 583 N N . CYS A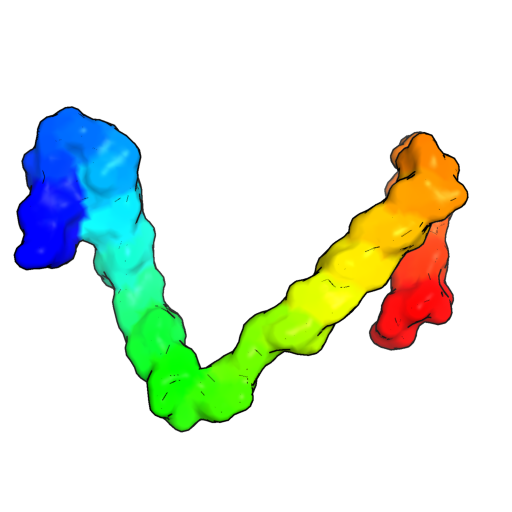 1 71 ? 8.384 -6.568 -16.352 1.00 90.25 71 CYS A N 1
ATOM 584 C CA . CYS A 1 71 ? 7.692 -7.321 -15.308 1.00 90.25 71 CYS A CA 1
ATOM 585 C C . CYS A 1 71 ? 7.193 -8.694 -15.762 1.00 90.25 71 CYS A C 1
ATOM 587 O O . CYS A 1 71 ? 7.197 -9.556 -14.896 1.00 90.25 71 CYS A O 1
ATOM 589 N N . GLY A 1 72 ? 6.957 -8.948 -17.053 1.00 75.62 72 GLY A N 1
ATOM 590 C CA . GLY A 1 72 ? 6.489 -10.259 -17.529 1.00 75.62 72 GLY A CA 1
ATOM 591 C C . GLY A 1 72 ? 4.993 -10.441 -17.336 1.00 75.62 72 GLY A C 1
ATOM 592 O O . GLY A 1 72 ? 4.531 -10.308 -16.181 1.00 75.62 72 GLY A O 1
#

Secondary structure (DSSP, 8-state):
-HHHHHT-SSHHHHHHHHHHHHSHHHHHHHHH----THHHHHHHHHHHHHHHHTT--S-HHHHHHHHHHHH-

InterPro domains:
  IPR002560 Transposase IS204/IS1001/IS1096/IS1165, DDE domain [PF01610] (4-67)

Foldseek 3Di:
DLVCQCVDPDPVSVVVSVVCVVCVVVVVVCVVDPDDCVLVVVLVVQLVVLCVVVVHDPDVVVSVVCSVVRVD